Protein AF-A0A7S0D2B6-F1 (afdb_monomer_lite)

Radius of gyration: 22.15 Å; chains: 1; bounding box: 38×83×44 Å

Structure (mmCIF, N/CA/C/O backbone):
data_AF-A0A7S0D2B6-F1
#
_entry.id   AF-A0A7S0D2B6-F1
#
loop_
_atom_site.group_PDB
_atom_site.id
_atom_site.type_symbol
_atom_site.label_atom_id
_atom_site.label_alt_id
_atom_site.label_comp_id
_atom_site.label_asym_id
_atom_site.label_entity_id
_atom_site.label_seq_id
_atom_site.pdbx_PDB_ins_code
_atom_site.Cartn_x
_atom_site.Cartn_y
_atom_site.Cartn_z
_atom_site.occupancy
_atom_site.B_iso_or_equiv
_atom_site.auth_seq_id
_atom_site.auth_comp_id
_atom_site.auth_asym_id
_atom_site.auth_atom_id
_atom_site.pdbx_PDB_model_num
ATOM 1 N N . ALA A 1 1 ? -23.266 71.219 -13.923 1.00 44.94 1 ALA A N 1
ATOM 2 C CA . ALA A 1 1 ? -23.127 70.667 -12.563 1.00 44.94 1 ALA A CA 1
ATOM 3 C C . ALA A 1 1 ? -23.551 69.203 -12.598 1.00 44.94 1 ALA A C 1
ATOM 5 O O . ALA A 1 1 ? -24.739 68.928 -12.658 1.00 44.94 1 ALA A O 1
ATOM 6 N N . HIS A 1 2 ? -22.586 68.285 -12.661 1.00 40.50 2 HIS A N 1
ATOM 7 C CA . HIS A 1 2 ? -22.815 66.839 -12.639 1.00 40.50 2 HIS A CA 1
ATOM 8 C C . HIS A 1 2 ? -21.824 66.219 -11.647 1.00 40.50 2 HIS A C 1
ATOM 10 O O . HIS A 1 2 ? -20.618 66.325 -11.844 1.00 40.50 2 HIS A O 1
ATOM 16 N N . HIS A 1 3 ? -22.340 65.608 -10.579 1.00 41.53 3 HIS A N 1
ATOM 17 C CA . HIS A 1 3 ? -21.617 64.604 -9.794 1.00 41.53 3 HIS A CA 1
ATOM 18 C C . HIS A 1 3 ? -21.575 63.295 -10.596 1.00 41.53 3 HIS A C 1
ATOM 20 O O . HIS A 1 3 ? -22.553 62.985 -11.282 1.00 41.53 3 HIS A O 1
ATOM 26 N N . PRO A 1 4 ? -20.506 62.492 -10.454 1.00 47.06 4 PRO A N 1
ATOM 27 C CA . PRO A 1 4 ? -20.758 61.161 -9.903 1.00 47.06 4 PRO A CA 1
ATOM 28 C C . PRO A 1 4 ? -19.680 60.612 -8.948 1.00 47.06 4 PRO A C 1
ATOM 30 O O . PRO A 1 4 ? -18.497 60.916 -9.042 1.00 47.06 4 PRO A O 1
ATOM 33 N N . LEU A 1 5 ? -20.200 59.781 -8.039 1.00 35.16 5 LEU A N 1
ATOM 34 C CA . LEU A 1 5 ? -19.656 58.613 -7.333 1.00 35.16 5 LEU A CA 1
ATOM 35 C C . LEU A 1 5 ? -18.216 58.619 -6.789 1.00 35.16 5 LEU A C 1
ATOM 37 O O . LEU A 1 5 ? -17.236 58.467 -7.511 1.00 35.16 5 LEU A O 1
ATOM 41 N N . ALA A 1 6 ? -18.138 58.577 -5.457 1.00 43.56 6 ALA A N 1
ATOM 42 C CA . ALA A 1 6 ? -17.013 58.009 -4.731 1.00 43.56 6 ALA A CA 1
ATOM 43 C C . ALA A 1 6 ? -16.882 56.510 -5.063 1.00 43.56 6 ALA A C 1
ATOM 45 O O . ALA A 1 6 ? -17.802 55.730 -4.811 1.00 43.56 6 ALA A O 1
ATOM 46 N N . ALA A 1 7 ? -15.735 56.103 -5.609 1.00 41.72 7 ALA A N 1
ATOM 47 C CA . ALA A 1 7 ? -15.354 54.701 -5.683 1.00 41.72 7 ALA A CA 1
ATOM 48 C C . ALA A 1 7 ? -14.906 54.256 -4.285 1.00 41.72 7 ALA A C 1
ATOM 50 O O . ALA A 1 7 ? -13.828 54.620 -3.813 1.00 41.72 7 ALA A O 1
ATOM 51 N N . ALA A 1 8 ? -15.772 53.507 -3.605 1.00 41.91 8 ALA A N 1
ATOM 52 C CA . ALA A 1 8 ? -15.426 52.824 -2.374 1.00 41.91 8 ALA A CA 1
ATOM 53 C C . ALA A 1 8 ? -14.334 51.789 -2.673 1.00 41.91 8 ALA A C 1
ATOM 55 O O . ALA A 1 8 ? -14.534 50.844 -3.435 1.00 41.91 8 ALA A O 1
ATOM 56 N N . SER A 1 9 ? -13.174 52.003 -2.060 1.00 48.03 9 SER A N 1
ATOM 57 C CA . SER A 1 9 ? -12.140 50.993 -1.901 1.00 48.03 9 SER A CA 1
ATOM 58 C C . SER A 1 9 ? -12.730 49.826 -1.106 1.00 48.03 9 SER A C 1
ATOM 60 O O . SER A 1 9 ? -13.217 50.014 0.008 1.00 48.03 9 SER A O 1
ATOM 62 N N . GLY A 1 10 ? -12.730 48.640 -1.709 1.00 35.38 10 GLY A N 1
ATOM 63 C CA . GLY A 1 10 ? -13.251 47.407 -1.133 1.00 35.38 10 GLY A CA 1
ATOM 64 C C . GLY A 1 10 ? -12.318 46.256 -1.468 1.00 35.38 10 GLY A C 1
ATOM 65 O O . GLY A 1 10 ? -12.546 45.500 -2.407 1.00 35.38 10 GLY A O 1
ATOM 66 N N . THR A 1 11 ? -11.231 46.164 -0.712 1.00 48.47 11 THR A N 1
ATOM 67 C CA . THR A 1 11 ? 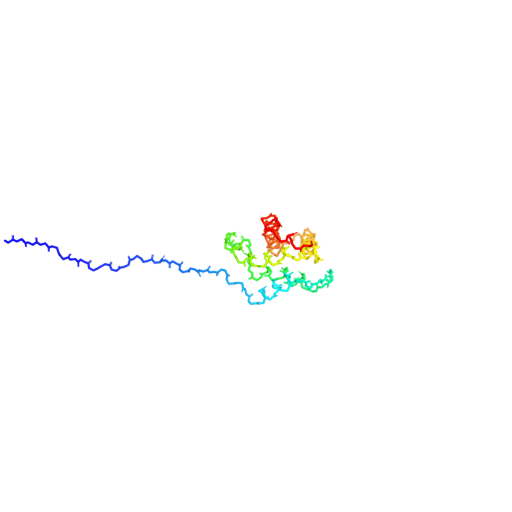-10.444 44.947 -0.529 1.00 48.47 11 THR A CA 1
ATOM 68 C C . THR A 1 11 ? -11.335 43.820 0.009 1.00 48.47 11 THR A C 1
ATOM 70 O O . THR A 1 11 ? -12.217 44.076 0.822 1.00 48.47 11 THR A O 1
ATOM 73 N N . MET A 1 12 ? -10.990 42.580 -0.364 1.00 42.44 12 MET A N 1
ATOM 74 C CA . MET A 1 12 ? -11.424 41.281 0.193 1.00 42.44 12 MET A CA 1
ATOM 75 C C . MET A 1 12 ? -12.437 40.463 -0.628 1.00 42.44 12 MET A C 1
ATOM 77 O O . MET A 1 12 ? -13.647 40.552 -0.470 1.00 42.44 12 MET A O 1
ATOM 81 N N . GLY A 1 13 ? -11.876 39.534 -1.404 1.00 34.03 13 GLY A N 1
ATOM 82 C CA . GLY A 1 13 ? -12.382 38.172 -1.594 1.00 34.03 13 GLY A CA 1
ATOM 83 C C . GLY A 1 13 ? -11.155 37.254 -1.599 1.00 34.03 13 GLY A C 1
ATOM 84 O O . GLY A 1 13 ? -10.516 37.080 -2.626 1.00 34.03 13 GLY A O 1
ATOM 85 N N . ALA A 1 14 ? -10.552 37.001 -0.438 1.00 37.28 14 ALA A N 1
ATOM 86 C CA . ALA A 1 14 ? -10.840 35.837 0.400 1.00 37.28 14 ALA A CA 1
ATOM 87 C C . ALA A 1 14 ? -10.575 34.506 -0.331 1.00 37.28 14 ALA A C 1
ATOM 89 O O . ALA A 1 14 ? -11.463 33.913 -0.931 1.00 37.28 14 ALA A O 1
ATOM 90 N N . GLY A 1 15 ? -9.325 34.044 -0.218 1.00 32.44 15 GLY A N 1
ATOM 91 C CA . GLY A 1 15 ? -9.012 32.622 -0.100 1.00 32.44 15 GLY A CA 1
ATOM 92 C C . GLY A 1 15 ? -9.069 31.786 -1.373 1.00 32.44 15 GLY A C 1
ATOM 93 O O . GLY A 1 15 ? -9.830 30.827 -1.442 1.00 32.44 15 GLY A O 1
ATOM 94 N N . PHE A 1 16 ? -8.158 32.022 -2.320 1.00 33.28 16 PHE A N 1
ATOM 95 C CA . PHE A 1 16 ? -7.618 30.880 -3.060 1.00 33.28 16 PHE A CA 1
ATOM 96 C C . PHE A 1 16 ? -6.794 30.080 -2.042 1.00 33.28 16 PHE A C 1
ATOM 98 O O . PHE A 1 16 ? -5.650 30.430 -1.754 1.00 33.28 16 PHE A O 1
ATOM 105 N N . SER A 1 17 ? -7.416 29.094 -1.385 1.00 38.19 17 SER A N 1
ATOM 106 C CA . SER A 1 17 ? -6.711 28.186 -0.481 1.00 38.19 17 SER A CA 1
ATOM 107 C C . S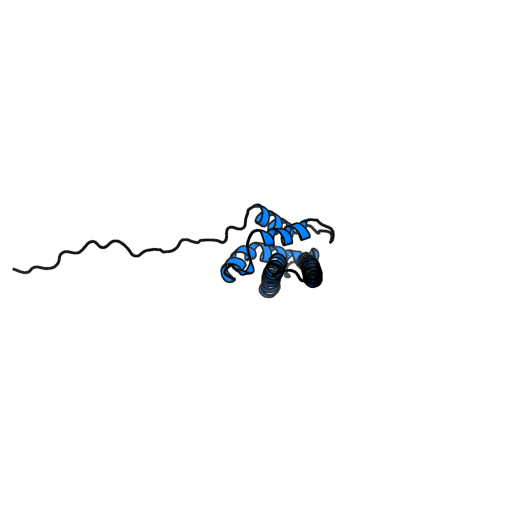ER A 1 17 ? -5.637 27.469 -1.283 1.00 38.19 17 SER A C 1
ATOM 109 O O . SER A 1 17 ? -5.909 26.515 -2.010 1.00 38.19 17 SER A O 1
ATOM 111 N N . SER A 1 18 ? -4.417 27.981 -1.150 1.00 41.31 18 SER A N 1
ATOM 112 C CA . SER A 1 18 ? -3.180 27.318 -1.517 1.00 41.31 18 SER A CA 1
ATOM 113 C C . SER A 1 18 ? -3.250 25.864 -1.058 1.00 41.31 18 SER A C 1
ATOM 115 O O . SER A 1 18 ? -3.373 25.589 0.132 1.00 41.31 18 SER A O 1
ATOM 117 N N . SER A 1 19 ? -3.277 24.953 -2.028 1.00 42.72 19 SER A N 1
ATOM 118 C CA . SER A 1 19 ? -2.441 23.756 -2.069 1.00 42.72 19 SER A CA 1
ATOM 119 C C . SER A 1 19 ? -2.019 23.186 -0.711 1.00 42.72 19 SER A C 1
ATOM 121 O O . SER A 1 19 ? -0.832 23.053 -0.439 1.00 42.72 19 SER A O 1
ATOM 123 N N . GLY A 1 20 ? -2.976 22.790 0.130 1.00 41.28 20 GLY A N 1
ATOM 124 C CA . GLY A 1 20 ? -2.713 21.865 1.230 1.00 41.28 20 GLY A CA 1
ATOM 125 C C . GLY A 1 20 ? -2.465 20.483 0.637 1.00 41.28 20 GLY A C 1
ATOM 126 O O . GLY A 1 20 ? -3.368 19.640 0.635 1.00 41.28 20 GLY A O 1
ATOM 127 N N . GLY A 1 21 ? -1.297 20.298 0.014 1.00 55.25 21 GLY A N 1
ATOM 128 C CA . GLY A 1 21 ? -0.815 18.984 -0.380 1.00 55.25 21 GLY A CA 1
ATOM 129 C C . GLY A 1 21 ? -0.848 18.094 0.853 1.00 55.25 21 GLY A C 1
ATOM 130 O O . GLY A 1 21 ? -0.517 18.545 1.945 1.00 55.25 21 GLY A O 1
ATOM 131 N N . LEU A 1 22 ? -1.322 16.860 0.706 1.00 65.75 22 LEU A N 1
ATOM 132 C CA . LEU A 1 22 ? -1.101 15.876 1.751 1.00 65.75 22 LEU A CA 1
ATOM 133 C C . LEU A 1 22 ? 0.420 15.736 1.886 1.00 65.75 22 LEU A C 1
ATOM 135 O O . LEU A 1 22 ? 1.058 15.193 0.985 1.00 65.75 22 LEU A O 1
ATOM 139 N N . GLU A 1 23 ? 0.993 16.290 2.949 1.00 66.94 23 GLU A N 1
ATOM 140 C CA . GLU A 1 23 ? 2.405 16.108 3.257 1.00 66.94 23 GLU A CA 1
ATOM 141 C C . GLU A 1 23 ? 2.556 14.683 3.775 1.00 66.94 23 GLU A C 1
ATOM 143 O O . GLU A 1 23 ? 2.133 14.355 4.882 1.00 66.94 23 GLU A O 1
ATOM 148 N N . ILE A 1 24 ? 3.076 13.803 2.920 1.00 72.62 24 ILE A N 1
ATOM 149 C CA . ILE A 1 24 ? 3.475 12.467 3.347 1.00 72.62 24 ILE A CA 1
ATOM 150 C C . ILE A 1 24 ? 4.652 12.667 4.311 1.00 72.62 24 ILE A C 1
ATOM 152 O O . ILE A 1 24 ? 5.645 13.270 3.891 1.00 72.62 24 ILE A O 1
ATOM 156 N N . PRO A 1 25 ? 4.576 12.177 5.564 1.00 80.12 25 PRO A N 1
ATOM 157 C CA . PRO A 1 25 ? 5.699 12.250 6.491 1.00 80.12 25 PRO A CA 1
ATOM 158 C C . PRO A 1 25 ? 6.966 11.684 5.846 1.00 80.12 25 PRO A C 1
ATOM 160 O O . PRO A 1 25 ? 6.894 10.675 5.142 1.00 80.12 25 PRO A O 1
ATOM 163 N N . GLU A 1 26 ? 8.123 12.302 6.085 1.00 79.75 26 GLU A N 1
ATOM 164 C CA . GLU A 1 26 ? 9.391 11.917 5.441 1.00 79.75 26 GLU A CA 1
ATOM 165 C C . GLU A 1 26 ? 9.692 10.418 5.600 1.00 79.75 26 GLU A C 1
ATOM 167 O O . GLU A 1 26 ? 10.035 9.733 4.633 1.00 79.75 26 GLU A O 1
ATOM 172 N N . GLU A 1 27 ? 9.451 9.880 6.797 1.00 82.56 27 GLU A N 1
ATOM 173 C CA . GLU A 1 27 ? 9.594 8.457 7.098 1.00 82.56 27 GLU A CA 1
ATOM 174 C C . GLU A 1 27 ? 8.681 7.587 6.221 1.00 82.56 27 GLU A C 1
ATOM 176 O O . GLU A 1 27 ? 9.149 6.645 5.578 1.00 82.56 27 GLU A O 1
ATOM 181 N N . THR A 1 28 ? 7.402 7.954 6.091 1.00 84.62 28 THR A N 1
ATOM 182 C CA . THR A 1 28 ? 6.459 7.265 5.195 1.00 84.62 28 THR A CA 1
ATOM 183 C C . THR A 1 28 ? 6.904 7.380 3.735 1.00 84.62 28 THR A C 1
ATOM 185 O O . THR A 1 28 ? 6.847 6.403 2.990 1.00 84.62 28 THR A O 1
ATOM 188 N N . GLY A 1 29 ? 7.415 8.541 3.319 1.00 85.38 29 GLY A N 1
ATOM 189 C CA . GLY A 1 29 ? 7.966 8.755 1.981 1.00 85.38 29 GLY A CA 1
ATOM 190 C C . GLY A 1 29 ? 9.137 7.817 1.675 1.00 85.38 29 GLY A C 1
ATOM 191 O O . GLY A 1 29 ? 9.178 7.204 0.606 1.00 85.38 29 GLY A O 1
ATOM 192 N N . SER A 1 30 ? 10.047 7.633 2.634 1.00 88.94 30 SER A N 1
ATOM 193 C CA . SER A 1 30 ? 11.183 6.714 2.504 1.00 88.94 30 SER A CA 1
ATOM 194 C C . SER A 1 30 ? 10.740 5.248 2.378 1.00 88.94 30 SER A C 1
ATOM 196 O O . SER A 1 30 ? 11.248 4.510 1.527 1.00 88.94 30 SER A O 1
ATOM 198 N N . LEU A 1 31 ? 9.728 4.840 3.153 1.00 92.12 31 LEU A N 1
ATOM 199 C CA . LEU A 1 31 ? 9.146 3.500 3.092 1.00 92.12 31 LEU A CA 1
ATOM 200 C C . LEU A 1 31 ? 8.482 3.250 1.735 1.00 92.12 31 LEU A C 1
ATOM 202 O O . LEU A 1 31 ? 8.688 2.195 1.133 1.00 92.12 31 LEU A O 1
ATOM 206 N N . LEU A 1 32 ? 7.743 4.231 1.213 1.00 90.88 32 LEU A N 1
ATOM 207 C CA . LEU A 1 32 ? 7.105 4.161 -0.102 1.00 90.88 32 LEU A CA 1
ATOM 208 C C . LEU A 1 32 ? 8.132 4.094 -1.244 1.00 90.88 32 LEU A C 1
ATOM 210 O O . LEU A 1 32 ? 7.967 3.299 -2.170 1.00 90.88 32 LEU A O 1
ATOM 214 N N . ALA A 1 33 ? 9.221 4.862 -1.171 1.00 91.12 33 ALA A N 1
ATOM 215 C CA . ALA A 1 33 ? 10.302 4.792 -2.156 1.00 91.12 33 ALA A CA 1
ATOM 216 C C . ALA A 1 33 ? 10.992 3.417 -2.146 1.00 91.12 33 ALA A C 1
ATOM 218 O O . ALA A 1 33 ? 11.237 2.816 -3.193 1.00 91.12 33 ALA A O 1
ATOM 219 N N . SER A 1 34 ? 11.244 2.882 -0.951 1.00 93.12 34 SER A N 1
ATOM 220 C CA . SER A 1 34 ? 11.800 1.545 -0.746 1.00 93.12 34 SER A CA 1
ATOM 221 C C . SER A 1 34 ? 10.878 0.441 -1.285 1.00 93.12 34 SER A C 1
ATOM 223 O O . SER A 1 34 ? 11.334 -0.487 -1.962 1.00 93.12 34 SER A O 1
ATOM 225 N N . PHE A 1 35 ? 9.571 0.580 -1.053 1.00 93.50 35 PHE A N 1
ATOM 226 C CA . PHE A 1 35 ? 8.520 -0.303 -1.555 1.00 93.50 35 PHE A CA 1
ATOM 227 C C . PHE A 1 35 ? 8.432 -0.333 -3.082 1.00 93.50 35 PHE A C 1
ATOM 229 O O . PHE A 1 35 ? 8.293 -1.404 -3.669 1.00 93.50 35 PHE A O 1
ATOM 236 N N . ALA A 1 36 ? 8.540 0.821 -3.737 1.00 91.81 36 ALA A N 1
ATOM 237 C CA . ALA A 1 36 ? 8.464 0.921 -5.191 1.00 91.81 36 ALA A CA 1
ATOM 238 C C . ALA A 1 36 ? 9.807 0.668 -5.904 1.00 91.81 36 ALA A C 1
ATOM 240 O O . ALA A 1 36 ? 9.878 0.744 -7.131 1.00 91.81 36 ALA A O 1
ATOM 241 N N . SER A 1 37 ? 10.875 0.372 -5.157 1.00 91.31 37 SER A N 1
ATOM 242 C CA . SER A 1 37 ? 12.202 0.129 -5.723 1.00 91.31 37 SER A CA 1
ATOM 243 C C . SER A 1 37 ? 12.268 -1.179 -6.540 1.00 91.31 37 SER A C 1
ATOM 245 O O . SER A 1 37 ? 11.516 -2.123 -6.277 1.00 91.31 37 SER A O 1
ATOM 247 N N . PRO A 1 38 ? 13.199 -1.289 -7.508 1.00 90.69 38 PRO A N 1
ATOM 248 C CA . PRO A 1 38 ? 13.410 -2.517 -8.281 1.00 90.69 38 PRO A CA 1
ATOM 249 C C . PRO A 1 38 ? 14.098 -3.642 -7.486 1.00 90.69 38 PRO A C 1
ATOM 251 O O . PRO A 1 38 ? 14.281 -4.741 -8.017 1.00 90.69 38 PRO A O 1
ATOM 254 N N . ALA A 1 39 ? 14.522 -3.379 -6.245 1.00 91.94 39 ALA A N 1
ATOM 255 C CA . ALA A 1 39 ? 15.197 -4.355 -5.401 1.00 91.94 39 ALA A CA 1
ATOM 256 C C . ALA A 1 39 ? 14.190 -5.387 -4.884 1.00 91.94 39 ALA A C 1
ATOM 258 O O . ALA A 1 39 ? 13.257 -5.043 -4.165 1.00 91.94 39 ALA A O 1
ATOM 259 N N . THR A 1 40 ? 14.385 -6.659 -5.233 1.00 91.00 40 THR A N 1
ATOM 260 C CA . THR A 1 40 ? 13.543 -7.757 -4.744 1.00 91.00 40 THR A CA 1
ATOM 261 C C . THR A 1 40 ? 13.703 -7.928 -3.241 1.00 91.00 40 THR A C 1
ATOM 263 O O . THR A 1 40 ? 14.828 -7.995 -2.744 1.00 91.00 40 THR A O 1
ATOM 266 N N . ARG A 1 41 ? 12.585 -8.071 -2.530 1.00 93.50 41 ARG A N 1
ATOM 267 C CA . ARG A 1 41 ? 12.558 -8.260 -1.077 1.00 93.50 41 ARG A CA 1
ATOM 268 C C . ARG A 1 41 ? 11.919 -9.586 -0.699 1.00 93.50 41 ARG A C 1
ATOM 270 O O . ARG A 1 41 ? 10.970 -10.041 -1.334 1.00 93.50 41 ARG A O 1
ATOM 277 N N . ALA A 1 42 ? 12.435 -10.201 0.360 1.00 94.06 42 ALA A N 1
ATOM 278 C CA . ALA A 1 42 ? 11.869 -11.430 0.898 1.00 94.06 42 ALA A CA 1
ATOM 279 C C . ALA A 1 42 ? 10.518 -11.165 1.581 1.00 94.06 42 ALA A C 1
ATOM 281 O O . ALA A 1 42 ? 10.259 -10.079 2.100 1.00 94.06 42 ALA A O 1
ATOM 282 N N . HIS A 1 43 ? 9.671 -12.191 1.676 1.00 92.00 43 HIS A N 1
ATOM 283 C CA . HIS A 1 43 ? 8.403 -12.095 2.409 1.00 92.00 43 HIS A CA 1
ATOM 284 C C . HIS A 1 43 ? 8.571 -11.732 3.895 1.00 92.00 43 HIS A C 1
ATOM 286 O O . HIS A 1 43 ? 7.643 -11.180 4.482 1.00 92.00 43 HIS A O 1
ATOM 292 N N . SER A 1 44 ? 9.720 -12.048 4.499 1.00 93.88 44 SER A N 1
ATOM 293 C CA . SER A 1 44 ? 10.055 -11.764 5.902 1.00 93.88 44 SER A CA 1
ATOM 294 C C . SER A 1 44 ? 10.699 -10.393 6.128 1.00 93.88 44 SER A C 1
ATOM 296 O O . SER A 1 44 ? 11.094 -10.095 7.250 1.00 93.88 44 SER A O 1
ATOM 298 N N . ASP A 1 45 ? 10.858 -9.583 5.080 1.00 95.62 45 ASP A N 1
ATOM 299 C CA . ASP A 1 45 ? 11.464 -8.255 5.183 1.00 95.62 45 ASP A CA 1
ATOM 300 C C . ASP A 1 45 ? 10.641 -7.345 6.126 1.00 95.62 45 ASP A C 1
ATOM 302 O O . ASP A 1 45 ? 9.412 -7.289 5.996 1.00 95.62 45 ASP A O 1
ATOM 306 N N . PRO A 1 46 ? 11.273 -6.635 7.080 1.00 93.75 46 PRO A N 1
ATOM 307 C CA . PRO A 1 46 ? 10.564 -5.765 8.020 1.00 93.75 46 PRO A CA 1
ATOM 308 C C . PRO A 1 46 ? 9.810 -4.615 7.340 1.00 93.75 46 PRO A C 1
ATOM 310 O O . PRO A 1 46 ? 8.842 -4.115 7.915 1.00 93.75 46 PRO A O 1
ATOM 313 N N . LEU A 1 47 ? 10.180 -4.242 6.107 1.00 94.12 47 LEU A N 1
ATOM 314 C CA . LEU A 1 47 ? 9.513 -3.196 5.329 1.00 94.12 47 LEU A CA 1
ATOM 315 C C . LEU A 1 47 ? 7.989 -3.367 5.301 1.00 94.12 47 LEU A C 1
ATOM 317 O O . LEU A 1 47 ? 7.259 -2.384 5.402 1.00 94.12 47 LEU A O 1
ATOM 321 N N . TRP A 1 48 ? 7.498 -4.603 5.165 1.00 93.31 48 TRP A N 1
ATOM 322 C CA . TRP A 1 48 ? 6.062 -4.868 5.054 1.00 93.31 48 TRP A CA 1
ATOM 323 C C . TRP A 1 48 ? 5.300 -4.459 6.310 1.00 93.31 48 TRP A C 1
ATOM 325 O O . TRP A 1 48 ? 4.215 -3.890 6.219 1.00 93.31 48 TRP A O 1
ATOM 335 N N . ALA A 1 49 ? 5.880 -4.736 7.478 1.00 89.94 49 ALA A N 1
ATOM 336 C CA . ALA A 1 49 ? 5.306 -4.338 8.751 1.00 89.94 49 ALA A CA 1
ATOM 337 C C . ALA A 1 49 ? 5.390 -2.819 8.925 1.00 89.94 49 ALA A C 1
ATOM 339 O O . ALA A 1 49 ? 4.399 -2.209 9.312 1.00 89.94 49 ALA A O 1
ATOM 340 N N . SER A 1 50 ? 6.523 -2.205 8.570 1.00 91.31 50 SER A N 1
ATOM 341 C CA . SER A 1 50 ? 6.716 -0.754 8.663 1.00 91.31 50 SER A CA 1
ATOM 342 C C . SER A 1 50 ? 5.753 0.038 7.771 1.00 91.31 50 SER A C 1
ATOM 344 O O . SER A 1 50 ? 5.178 1.013 8.234 1.00 91.31 50 SER A O 1
ATOM 346 N N . LEU A 1 51 ? 5.497 -0.402 6.533 1.00 89.62 51 LEU A N 1
ATOM 347 C CA . LEU A 1 51 ? 4.504 0.223 5.639 1.00 89.62 51 LEU A CA 1
ATOM 348 C C . LEU A 1 51 ? 3.075 0.150 6.190 1.00 89.62 51 LEU A C 1
ATOM 350 O O . LEU A 1 51 ? 2.276 1.064 6.005 1.00 89.62 51 LEU A O 1
ATOM 354 N N . LEU A 1 52 ? 2.721 -0.964 6.830 1.00 88.25 52 LEU A N 1
ATOM 355 C CA . LEU A 1 52 ? 1.402 -1.112 7.442 1.00 88.25 52 LEU A CA 1
ATOM 356 C C . LEU A 1 52 ? 1.304 -0.334 8.757 1.00 88.25 52 LEU A C 1
ATOM 358 O O . LEU A 1 52 ? 0.228 0.154 9.081 1.00 88.25 52 LEU A O 1
ATOM 362 N N . ALA A 1 53 ? 2.406 -0.200 9.497 1.00 86.06 53 ALA A N 1
ATOM 363 C CA . ALA A 1 53 ? 2.477 0.600 10.714 1.00 86.06 53 ALA A CA 1
ATOM 364 C C . ALA A 1 53 ? 2.423 2.105 10.418 1.00 86.06 53 ALA A C 1
ATOM 366 O O . ALA A 1 53 ? 1.745 2.824 11.136 1.00 86.06 53 ALA A O 1
ATOM 367 N N . SER A 1 54 ? 3.008 2.579 9.311 1.00 83.69 54 SER A N 1
ATOM 368 C CA . SER A 1 54 ? 2.884 3.989 8.901 1.00 83.69 54 SER A CA 1
ATOM 369 C C . SER A 1 54 ? 1.443 4.389 8.556 1.00 83.69 54 SER A C 1
ATOM 371 O O . SER A 1 54 ? 1.135 5.565 8.388 1.00 83.69 54 SER A O 1
ATOM 373 N N . CYS A 1 55 ? 0.536 3.416 8.421 1.00 76.38 55 CYS A N 1
ATOM 374 C CA . CYS A 1 55 ? -0.893 3.677 8.299 1.00 76.38 55 CYS A CA 1
ATOM 375 C C . CYS A 1 55 ? -1.552 4.037 9.646 1.00 76.38 55 CYS A C 1
ATOM 377 O O . CYS A 1 55 ? -2.732 4.373 9.640 1.00 76.38 55 CYS A O 1
ATOM 379 N N . ASP A 1 56 ? -0.855 3.940 10.781 1.00 77.00 56 ASP A N 1
ATOM 380 C CA . ASP A 1 56 ? -1.382 4.310 12.103 1.00 77.00 56 ASP A CA 1
ATOM 381 C C . ASP A 1 56 ? -1.303 5.819 12.362 1.00 77.00 56 ASP A C 1
ATOM 383 O O . ASP A 1 56 ? -2.176 6.369 13.033 1.00 77.00 56 ASP A O 1
ATOM 387 N N . ASP A 1 57 ? -0.292 6.490 11.804 1.00 66.88 57 ASP A N 1
ATOM 388 C CA . ASP A 1 57 ? 0.034 7.886 12.126 1.00 66.88 57 ASP A CA 1
ATOM 389 C C . ASP A 1 57 ? -0.996 8.892 11.589 1.00 66.88 57 ASP A C 1
ATOM 391 O O . ASP A 1 57 ? -1.139 9.998 12.111 1.00 66.88 57 ASP A O 1
ATOM 395 N N . ALA A 1 58 ? -1.757 8.508 10.560 1.00 65.50 58 ALA A N 1
ATOM 396 C CA . ALA A 1 58 ? -2.872 9.287 10.040 1.00 65.50 58 ALA A CA 1
ATOM 397 C C . ALA A 1 58 ? -3.992 8.360 9.540 1.00 65.50 58 ALA A C 1
ATOM 399 O O . ALA A 1 58 ? -3.714 7.406 8.806 1.00 65.50 58 ALA A O 1
ATOM 400 N N . PRO A 1 59 ? -5.273 8.643 9.855 1.00 65.44 59 PRO A N 1
ATOM 401 C CA . PRO A 1 59 ? -6.386 7.892 9.302 1.00 65.44 59 PRO A CA 1
ATOM 402 C C . PRO A 1 59 ? -6.474 8.103 7.789 1.00 65.44 59 PRO A C 1
ATOM 404 O O . PRO A 1 59 ? -7.100 9.045 7.313 1.00 65.44 59 PRO A O 1
ATOM 407 N N . LEU A 1 60 ? -5.861 7.209 7.006 1.00 74.81 60 LEU A N 1
ATOM 408 C CA . LEU A 1 60 ? -5.939 7.242 5.541 1.00 74.81 60 LEU A CA 1
ATOM 409 C C . LEU A 1 60 ? -7.394 7.253 5.056 1.00 74.81 60 LEU A C 1
ATOM 411 O O . LEU A 1 60 ? -7.702 7.882 4.048 1.00 74.81 60 LEU A O 1
ATOM 415 N N . ALA A 1 61 ? -8.296 6.616 5.807 1.00 71.75 61 ALA A N 1
ATOM 416 C CA . ALA A 1 61 ? -9.733 6.623 5.549 1.00 71.75 61 ALA A CA 1
ATOM 417 C C . ALA A 1 61 ? -10.415 7.994 5.716 1.00 71.75 61 ALA A C 1
ATOM 419 O O . ALA A 1 61 ? -11.478 8.206 5.137 1.00 71.75 61 ALA A O 1
ATOM 420 N N . SER A 1 62 ? -9.842 8.922 6.489 1.00 76.88 62 SER A N 1
ATOM 421 C CA . SER A 1 62 ? -10.386 10.279 6.649 1.00 76.88 62 SER A CA 1
ATOM 422 C C . SER A 1 62 ? -9.795 11.287 5.662 1.00 76.88 62 SER A C 1
ATOM 424 O O . SER A 1 62 ? -10.213 12.443 5.642 1.00 76.88 62 SER A O 1
ATOM 426 N N . ILE A 1 63 ? -8.799 10.884 4.869 1.00 80.88 63 ILE A N 1
ATOM 427 C CA . ILE A 1 63 ? -8.195 11.729 3.839 1.00 80.88 63 ILE A CA 1
ATOM 428 C C . ILE A 1 63 ? -9.108 11.731 2.611 1.00 80.88 63 ILE A C 1
ATOM 430 O O . ILE A 1 63 ? -9.623 10.692 2.203 1.00 80.88 63 ILE A O 1
ATOM 434 N N . ASP A 1 64 ? -9.277 12.899 1.983 1.00 83.25 64 ASP A N 1
ATOM 435 C CA . ASP A 1 64 ? -9.960 12.996 0.691 1.00 83.25 64 ASP A CA 1
ATOM 436 C C . ASP A 1 64 ? -9.337 12.007 -0.323 1.00 83.25 64 ASP A C 1
ATOM 438 O O . ASP A 1 64 ? -8.132 12.096 -0.595 1.00 83.25 64 ASP A O 1
ATOM 442 N N . PRO A 1 65 ? -10.125 11.093 -0.923 1.00 81.06 65 PRO A N 1
ATOM 443 C CA . PRO A 1 65 ? -9.589 10.048 -1.792 1.00 81.06 65 PRO A CA 1
ATOM 444 C C . PRO A 1 65 ? -8.775 10.594 -2.967 1.00 81.06 65 PRO A C 1
ATOM 446 O O . PRO A 1 65 ? -7.745 10.028 -3.323 1.00 81.06 65 PRO A O 1
ATOM 449 N N . ARG A 1 66 ? -9.170 11.739 -3.545 1.00 83.00 66 ARG A N 1
ATOM 450 C CA . ARG A 1 66 ? -8.447 12.343 -4.678 1.00 83.00 66 ARG A CA 1
ATOM 451 C C . ARG A 1 66 ? -7.096 12.905 -4.246 1.00 83.00 66 ARG A C 1
ATOM 453 O O . ARG A 1 66 ? -6.138 12.859 -5.019 1.00 83.00 66 ARG A O 1
ATOM 460 N N . ARG A 1 67 ? -7.001 13.452 -3.031 1.00 84.00 67 ARG A N 1
ATOM 461 C CA . ARG A 1 67 ? -5.725 13.893 -2.447 1.00 84.00 67 ARG A CA 1
ATOM 462 C C . ARG A 1 67 ? -4.807 12.713 -2.161 1.00 84.00 67 ARG A C 1
ATOM 464 O O . ARG A 1 67 ? -3.638 12.786 -2.530 1.00 84.00 67 ARG A O 1
ATOM 471 N N . LEU A 1 68 ? -5.335 11.642 -1.570 1.00 83.19 68 LEU A N 1
ATOM 472 C CA . LEU A 1 68 ? -4.572 10.422 -1.308 1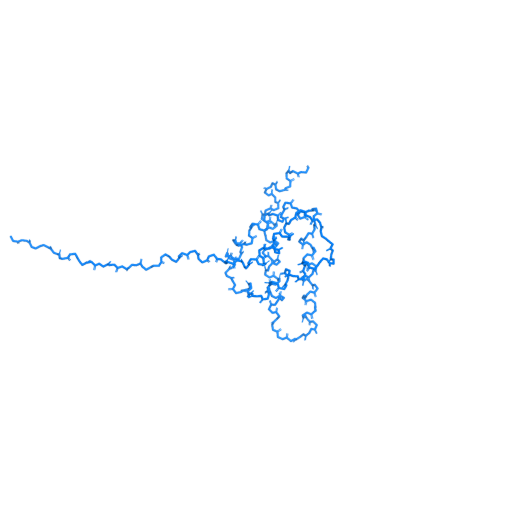.00 83.19 68 LEU A CA 1
ATOM 473 C C . LEU A 1 68 ? -4.033 9.814 -2.609 1.00 83.19 68 LEU A C 1
ATOM 475 O O . LEU A 1 68 ? -2.844 9.528 -2.714 1.00 83.19 68 LEU A O 1
ATOM 479 N N . GLU A 1 69 ? -4.875 9.699 -3.636 1.00 83.69 69 GLU A N 1
ATOM 480 C CA . GLU A 1 69 ? -4.463 9.218 -4.957 1.00 83.69 69 GLU A CA 1
ATOM 481 C C . GLU A 1 69 ? -3.362 10.086 -5.570 1.00 83.69 69 GLU A C 1
ATOM 483 O O . GLU A 1 69 ? -2.374 9.567 -6.086 1.00 83.69 69 GLU A O 1
ATOM 488 N N . ARG A 1 70 ? -3.490 11.416 -5.493 1.00 84.56 70 ARG A N 1
ATOM 489 C CA . ARG A 1 70 ? -2.461 12.330 -6.006 1.00 84.56 70 ARG A CA 1
ATOM 490 C C . ARG A 1 70 ? -1.129 12.155 -5.276 1.00 84.56 70 ARG A C 1
ATOM 492 O O . ARG A 1 70 ? -0.090 12.204 -5.925 1.00 84.56 70 ARG A O 1
ATOM 499 N N . ALA A 1 71 ? -1.170 11.947 -3.962 1.00 83.94 71 ALA A N 1
ATOM 500 C CA . ALA A 1 71 ? 0.016 11.768 -3.136 1.00 83.94 71 ALA A CA 1
ATOM 501 C C . ALA A 1 71 ? 0.709 10.418 -3.396 1.00 83.94 71 ALA A C 1
ATOM 503 O O . ALA A 1 71 ? 1.933 10.358 -3.463 1.00 83.94 71 ALA A O 1
ATOM 504 N N . LEU A 1 72 ? -0.061 9.345 -3.605 1.00 86.19 72 LEU A N 1
ATOM 505 C CA . LEU A 1 72 ? 0.472 8.000 -3.852 1.00 86.19 72 LEU A CA 1
ATOM 506 C C . LEU A 1 72 ? 0.882 7.750 -5.307 1.00 86.19 72 LEU A C 1
ATOM 508 O O . LEU A 1 72 ? 1.668 6.839 -5.568 1.00 86.19 72 LEU A O 1
ATOM 512 N N . ARG A 1 73 ? 0.389 8.552 -6.257 1.00 86.50 73 ARG A N 1
ATOM 513 C CA . ARG A 1 73 ? 0.633 8.377 -7.696 1.00 86.50 73 ARG A CA 1
ATOM 514 C C . ARG A 1 73 ? 2.104 8.133 -8.068 1.00 86.50 73 ARG A C 1
ATOM 516 O O . ARG A 1 73 ? 2.330 7.188 -8.823 1.00 86.50 73 ARG A O 1
ATOM 523 N N . PRO A 1 74 ? 3.106 8.890 -7.573 1.00 86.38 74 PRO A N 1
ATOM 524 C CA . PRO A 1 74 ? 4.509 8.637 -7.915 1.00 86.38 74 PRO A CA 1
ATOM 525 C C . PRO A 1 74 ? 4.968 7.231 -7.505 1.00 86.38 74 PRO A C 1
ATOM 527 O O . PRO A 1 74 ? 5.570 6.516 -8.307 1.00 86.38 74 PRO A O 1
ATOM 530 N N . THR A 1 75 ? 4.614 6.807 -6.288 1.00 88.31 75 THR A N 1
ATOM 531 C CA . THR A 1 75 ? 4.901 5.465 -5.768 1.00 88.31 75 THR A CA 1
ATOM 532 C C . THR A 1 75 ? 4.218 4.396 -6.607 1.00 88.31 75 THR A C 1
ATOM 534 O O . THR A 1 75 ? 4.849 3.411 -6.978 1.00 88.31 75 THR A O 1
ATOM 537 N N . CYS A 1 76 ? 2.945 4.594 -6.950 1.00 87.50 76 CYS A N 1
ATOM 538 C CA . CYS A 1 76 ? 2.193 3.644 -7.760 1.00 87.50 76 CYS A CA 1
ATOM 539 C C . CYS A 1 76 ? 2.795 3.471 -9.159 1.00 87.50 76 CYS A C 1
ATOM 541 O O . CYS A 1 76 ? 2.945 2.344 -9.622 1.00 87.50 76 CYS A O 1
ATOM 543 N N . VAL A 1 77 ? 3.173 4.569 -9.823 1.00 86.19 77 VAL A N 1
ATOM 544 C CA . VAL A 1 77 ? 3.805 4.531 -11.152 1.00 86.19 77 VAL A CA 1
ATOM 545 C C . VAL A 1 77 ? 5.140 3.787 -11.096 1.00 86.19 77 VAL A C 1
ATOM 547 O O . VAL A 1 77 ? 5.402 2.930 -11.939 1.00 86.19 77 VAL A O 1
ATOM 550 N N . ALA A 1 78 ? 5.972 4.069 -10.090 1.00 87.69 78 ALA A N 1
ATOM 551 C CA . ALA A 1 78 ? 7.239 3.366 -9.898 1.00 87.69 78 ALA A CA 1
ATOM 552 C C . ALA A 1 78 ? 7.029 1.871 -9.598 1.00 87.69 78 ALA A C 1
ATOM 554 O O . ALA A 1 78 ? 7.688 1.022 -10.198 1.00 87.69 78 ALA A O 1
ATOM 555 N N . LEU A 1 79 ? 6.050 1.539 -8.751 1.00 87.75 79 LEU A N 1
ATOM 556 C CA . LEU A 1 79 ? 5.682 0.161 -8.448 1.00 87.75 79 LEU A CA 1
ATOM 557 C C . LEU A 1 79 ? 5.254 -0.588 -9.717 1.00 87.75 79 LEU A C 1
ATOM 559 O O . LEU A 1 79 ? 5.730 -1.697 -9.937 1.00 87.75 79 LEU A O 1
ATOM 563 N N . CYS A 1 80 ? 4.423 0.006 -10.584 1.00 86.06 80 CYS A N 1
ATOM 564 C CA . CYS A 1 80 ? 3.948 -0.639 -11.818 1.00 86.06 80 CYS A CA 1
ATOM 565 C C . CYS A 1 80 ? 5.096 -1.122 -12.717 1.00 86.06 80 CYS A C 1
ATOM 567 O O . CYS A 1 80 ? 5.025 -2.228 -13.251 1.00 86.06 80 CYS A O 1
ATOM 569 N N . ARG A 1 81 ? 6.190 -0.354 -12.810 1.00 85.75 81 ARG A N 1
ATOM 570 C CA . ARG A 1 81 ? 7.374 -0.703 -13.619 1.00 85.75 81 ARG A CA 1
ATOM 571 C C . ARG A 1 81 ? 8.092 -1.962 -13.143 1.00 85.75 81 ARG A C 1
ATOM 573 O O . ARG A 1 81 ? 8.743 -2.640 -13.932 1.00 85.75 81 ARG A O 1
ATOM 580 N N . HIS A 1 82 ? 8.023 -2.272 -11.851 1.00 86.06 82 HIS A N 1
ATOM 581 C CA . HIS A 1 82 ? 8.836 -3.333 -11.253 1.00 86.06 82 HIS A CA 1
ATOM 582 C C . HIS A 1 82 ? 8.012 -4.455 -10.619 1.00 86.06 82 HIS A C 1
ATOM 584 O O . HIS A 1 82 ? 8.549 -5.535 -10.380 1.00 86.06 82 HIS A O 1
ATOM 590 N N . ASN A 1 83 ? 6.707 -4.261 -10.414 1.00 84.81 83 ASN A N 1
ATOM 591 C CA . ASN A 1 83 ? 5.856 -5.183 -9.665 1.00 84.81 83 ASN A CA 1
ATOM 592 C C . ASN A 1 83 ? 5.805 -6.594 -10.268 1.00 84.81 83 ASN A C 1
ATOM 594 O O . ASN A 1 83 ? 5.759 -7.564 -9.516 1.00 84.81 83 ASN A O 1
ATOM 598 N N . ARG A 1 84 ? 5.880 -6.734 -11.603 1.00 83.81 84 ARG A N 1
ATOM 599 C CA . ARG A 1 84 ? 5.970 -8.055 -12.260 1.00 83.81 84 ARG A CA 1
ATOM 600 C C . ARG A 1 84 ? 7.199 -8.851 -11.809 1.00 83.81 84 ARG A C 1
ATOM 602 O O . ARG A 1 84 ? 7.112 -10.062 -11.656 1.00 83.81 84 ARG A O 1
ATOM 609 N N . LYS A 1 85 ? 8.328 -8.173 -11.586 1.00 87.62 85 LYS A N 1
ATOM 610 C CA . LYS A 1 85 ? 9.586 -8.790 -11.149 1.00 87.62 85 LYS A CA 1
ATOM 611 C C . LYS A 1 85 ? 9.642 -8.952 -9.634 1.00 87.62 85 LYS A C 1
ATOM 613 O O . LYS A 1 85 ? 10.098 -9.976 -9.140 1.00 87.62 85 LYS A O 1
ATOM 618 N N . THR A 1 86 ? 9.216 -7.933 -8.894 1.00 91.12 86 THR A N 1
ATOM 619 C CA . THR A 1 86 ? 9.419 -7.879 -7.444 1.00 91.12 86 THR A CA 1
ATOM 620 C C . THR A 1 86 ? 8.292 -8.527 -6.648 1.00 91.12 86 THR A C 1
ATOM 622 O O . THR A 1 86 ? 8.500 -8.909 -5.500 1.00 91.12 86 THR A O 1
ATOM 625 N N . SER A 1 87 ? 7.095 -8.663 -7.230 1.00 90.94 87 SER A N 1
ATOM 626 C CA . SER A 1 87 ? 5.884 -9.138 -6.544 1.00 90.94 87 SER A CA 1
ATOM 627 C C . SER A 1 87 ? 5.547 -8.352 -5.266 1.00 90.94 87 SER A C 1
ATOM 629 O O . SER A 1 87 ? 4.860 -8.864 -4.379 1.00 90.94 87 SER A O 1
ATOM 631 N N . HIS A 1 88 ? 6.025 -7.108 -5.146 1.00 93.88 88 HIS A N 1
ATOM 632 C CA . HIS A 1 88 ? 5.875 -6.298 -3.935 1.00 93.88 88 HIS A CA 1
ATOM 633 C C . HIS A 1 88 ? 4.409 -6.032 -3.589 1.00 93.88 88 HIS A C 1
ATOM 635 O O . HIS A 1 88 ? 4.039 -6.149 -2.421 1.00 93.88 88 HIS A O 1
ATOM 641 N N . LEU A 1 89 ? 3.553 -5.755 -4.580 1.00 91.81 89 LEU A N 1
ATOM 642 C CA . LEU A 1 89 ? 2.124 -5.568 -4.333 1.00 91.81 89 LEU A CA 1
ATOM 643 C C . LEU A 1 89 ? 1.485 -6.846 -3.787 1.00 91.81 89 LEU A C 1
ATOM 645 O O . LEU A 1 89 ? 0.799 -6.802 -2.772 1.00 91.81 89 LEU A O 1
ATOM 649 N N . THR A 1 90 ? 1.739 -7.992 -4.420 1.00 92.31 90 THR A N 1
ATOM 650 C CA . THR A 1 90 ? 1.200 -9.284 -3.973 1.00 92.31 90 THR A CA 1
ATOM 651 C C . THR A 1 90 ? 1.645 -9.596 -2.546 1.00 92.31 90 THR A C 1
ATOM 653 O O . THR A 1 90 ? 0.832 -9.991 -1.711 1.00 92.31 90 THR A O 1
ATOM 656 N N . THR A 1 91 ? 2.920 -9.364 -2.234 1.00 94.50 91 THR A N 1
ATOM 657 C CA . THR A 1 91 ? 3.461 -9.564 -0.887 1.00 94.50 91 THR A CA 1
ATOM 658 C C . THR A 1 91 ? 2.813 -8.634 0.136 1.00 94.50 91 THR A C 1
ATOM 660 O O . THR A 1 91 ? 2.411 -9.099 1.203 1.00 94.50 91 THR A O 1
ATOM 663 N N . LEU A 1 92 ? 2.641 -7.351 -0.190 1.00 94.00 92 LEU A N 1
ATOM 664 C CA . LEU A 1 92 ? 1.952 -6.397 0.677 1.00 94.00 92 LEU A CA 1
ATOM 665 C C . LEU A 1 92 ? 0.498 -6.820 0.936 1.00 94.00 92 LEU A C 1
ATOM 667 O O . LEU A 1 92 ? 0.059 -6.821 2.084 1.00 94.00 92 LEU A O 1
ATOM 671 N N . LEU A 1 93 ? -0.234 -7.242 -0.100 1.00 93.75 93 LEU A N 1
ATOM 672 C CA . LEU A 1 93 ? -1.619 -7.711 0.023 1.00 93.75 93 LEU A CA 1
ATOM 673 C C . LEU A 1 93 ? -1.732 -8.948 0.924 1.00 93.75 93 LEU A C 1
ATOM 675 O O . LEU A 1 93 ? -2.675 -9.056 1.708 1.00 93.75 93 LEU A O 1
ATOM 679 N N . LEU A 1 94 ? -0.758 -9.862 0.871 1.00 95.19 94 LEU A N 1
ATOM 680 C CA . LEU A 1 94 ? -0.701 -11.010 1.779 1.00 95.19 94 LEU A CA 1
ATOM 681 C C . LEU A 1 94 ? -0.511 -10.578 3.239 1.00 95.19 94 LEU A C 1
ATOM 683 O O . LEU A 1 94 ? -1.161 -11.132 4.129 1.00 95.19 94 LEU A O 1
ATOM 687 N N . HIS A 1 95 ? 0.349 -9.592 3.500 1.00 94.00 95 HIS A N 1
ATOM 688 C CA . HIS A 1 95 ? 0.544 -9.044 4.846 1.00 94.00 95 HIS A CA 1
ATOM 689 C C . HIS A 1 95 ? -0.685 -8.284 5.347 1.00 94.00 95 HIS A C 1
ATOM 691 O O . HIS A 1 95 ? -1.115 -8.513 6.476 1.00 94.00 95 HIS A O 1
ATOM 697 N N . ALA A 1 96 ? -1.327 -7.484 4.493 1.00 91.75 96 ALA A N 1
ATOM 698 C CA . ALA A 1 96 ? -2.594 -6.831 4.812 1.00 91.75 96 ALA A CA 1
ATOM 699 C C . ALA A 1 96 ? -3.690 -7.863 5.139 1.00 91.75 96 ALA A C 1
ATOM 701 O O . ALA A 1 96 ? -4.391 -7.737 6.139 1.00 91.75 96 ALA A O 1
ATOM 702 N N . ALA A 1 97 ? -3.790 -8.953 4.372 1.00 92.12 97 ALA A N 1
ATOM 703 C CA . ALA A 1 97 ? -4.732 -10.034 4.658 1.00 92.12 97 ALA A CA 1
ATOM 704 C C . ALA A 1 97 ? -4.450 -10.733 6.001 1.00 92.12 97 ALA A C 1
ATOM 706 O O . ALA A 1 97 ? -5.385 -11.104 6.712 1.00 92.12 97 ALA A O 1
ATOM 707 N N . ARG A 1 98 ? -3.176 -10.917 6.376 1.00 91.50 98 ARG A N 1
ATOM 708 C CA . ARG A 1 98 ? -2.799 -11.453 7.698 1.00 91.50 98 ARG A CA 1
ATOM 709 C C . ARG A 1 98 ? -3.203 -10.505 8.825 1.00 91.50 98 ARG A C 1
ATOM 711 O O . ARG A 1 98 ? -3.787 -10.971 9.800 1.00 91.50 98 ARG A O 1
ATOM 718 N N . LEU A 1 99 ? -2.965 -9.203 8.657 1.00 90.25 99 LEU A N 1
ATOM 719 C 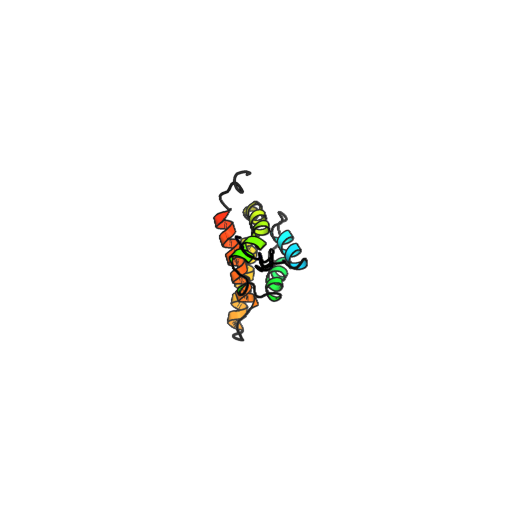CA . LEU A 1 99 ? -3.407 -8.172 9.597 1.00 90.25 99 LEU A CA 1
ATOM 720 C C . LEU A 1 99 ? -4.929 -8.224 9.798 1.00 90.25 99 LEU A C 1
ATOM 722 O O . LEU A 1 99 ? -5.395 -8.286 10.932 1.00 90.25 99 LEU A O 1
ATOM 726 N N . LEU A 1 100 ? -5.702 -8.285 8.709 1.00 89.56 100 LEU A N 1
ATOM 727 C CA . LEU A 1 100 ? -7.165 -8.367 8.763 1.00 89.56 100 LEU A CA 1
ATOM 728 C C . LEU A 1 100 ? -7.664 -9.620 9.498 1.00 89.56 100 LEU A C 1
ATOM 730 O O . LEU A 1 100 ? -8.641 -9.555 10.242 1.00 89.56 100 LEU A O 1
ATOM 734 N N . ARG A 1 101 ? -6.994 -10.766 9.321 1.00 89.69 101 ARG A N 1
ATOM 735 C CA . ARG A 1 101 ? -7.334 -12.003 10.046 1.00 89.69 101 ARG A CA 1
ATOM 736 C C . ARG A 1 101 ? -7.062 -11.892 11.544 1.00 89.69 101 ARG A C 1
ATOM 738 O O . ARG A 1 101 ? -7.889 -12.359 12.319 1.00 89.69 101 ARG A O 1
ATOM 745 N N . ALA A 1 102 ? -5.938 -11.290 11.932 1.00 87.94 102 ALA A N 1
ATOM 746 C CA . ALA A 1 102 ? -5.586 -11.091 13.337 1.00 87.94 102 ALA A CA 1
ATOM 747 C C . ALA A 1 102 ? -6.598 -10.172 14.032 1.00 87.94 102 ALA A C 1
ATOM 749 O O . ALA A 1 102 ? -7.172 -10.533 15.051 1.00 87.94 102 ALA A O 1
ATOM 750 N N . VAL A 1 103 ? -6.908 -9.045 13.397 1.00 85.94 103 VAL A N 1
ATOM 751 C CA . VAL A 1 103 ? -7.921 -8.090 13.850 1.00 85.94 103 VAL A CA 1
ATOM 752 C C . VAL A 1 103 ? -9.300 -8.735 14.025 1.00 85.94 103 VAL A C 1
ATOM 754 O O . VAL A 1 103 ? -9.969 -8.522 15.032 1.00 85.94 103 VAL A O 1
ATOM 757 N N . ARG A 1 104 ? -9.728 -9.572 13.071 1.00 81.00 104 ARG A N 1
ATOM 758 C CA . ARG A 1 104 ? -11.000 -10.305 13.175 1.00 81.00 104 ARG A CA 1
ATOM 759 C C . ARG A 1 104 ? -11.035 -11.245 14.387 1.00 81.00 104 ARG A C 1
ATOM 761 O O . ARG A 1 104 ? -12.111 -11.468 14.937 1.00 81.00 104 ARG A O 1
ATOM 768 N N . ALA A 1 105 ? -9.898 -11.835 14.750 1.00 83.44 105 ALA A N 1
ATOM 769 C CA . ALA A 1 105 ? -9.806 -12.758 15.876 1.00 83.44 105 ALA A CA 1
ATOM 770 C C . ALA A 1 105 ? -9.869 -12.038 17.235 1.00 83.44 105 ALA A C 1
ATOM 772 O O . ALA A 1 105 ? -10.372 -12.625 18.186 1.00 83.44 105 ALA A O 1
ATOM 773 N N . ASP A 1 106 ? -9.403 -10.788 17.304 1.00 80.44 106 ASP A N 1
ATOM 774 C CA . ASP A 1 106 ? -9.257 -10.015 18.549 1.00 80.44 106 ASP A CA 1
ATOM 775 C C . ASP A 1 106 ? -10.563 -9.325 19.011 1.00 80.44 106 ASP A C 1
ATOM 777 O O . ASP A 1 106 ? -10.741 -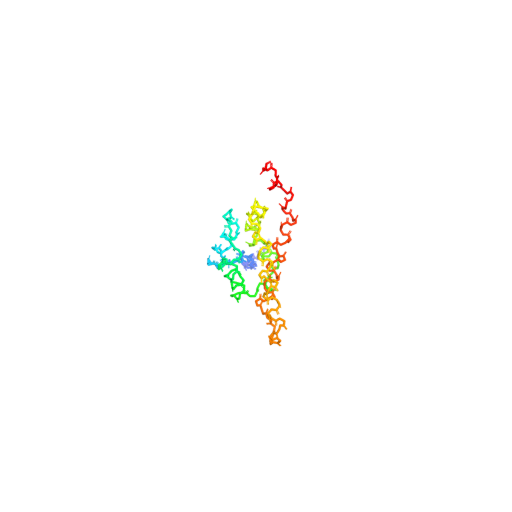9.037 20.188 1.00 80.44 106 ASP A O 1
ATOM 781 N N . GLN A 1 107 ? -11.519 -9.095 18.097 1.00 65.38 107 GLN A N 1
ATOM 782 C CA . GLN A 1 107 ? -12.881 -8.563 18.346 1.00 65.38 107 GLN A CA 1
ATOM 783 C C . GLN A 1 107 ? -13.012 -7.241 19.144 1.00 65.38 107 GLN A C 1
ATOM 785 O O . GLN A 1 107 ? -14.135 -6.835 19.449 1.00 65.38 107 GLN A O 1
ATOM 790 N N . ALA A 1 108 ? -11.927 -6.523 19.435 1.00 59.16 108 ALA A N 1
ATOM 791 C CA . ALA A 1 108 ? -11.959 -5.236 20.129 1.00 59.16 108 ALA A CA 1
ATOM 792 C C . ALA A 1 108 ? -11.844 -4.045 19.158 1.00 59.16 108 ALA A C 1
ATOM 794 O O . ALA A 1 108 ? -10.909 -3.981 18.366 1.00 59.16 108 ALA A O 1
ATOM 795 N N . GLU A 1 109 ? -12.786 -3.098 19.279 1.00 59.62 109 GLU A N 1
ATOM 796 C CA . GLU A 1 109 ? -12.832 -1.772 18.629 1.00 59.62 109 GLU A CA 1
ATOM 797 C C . GLU A 1 109 ? -12.674 -1.741 17.089 1.00 59.62 109 GLU A C 1
ATOM 799 O O . GLU A 1 109 ? -12.435 -2.743 16.417 1.00 59.62 109 GLU A O 1
ATOM 804 N N . THR A 1 110 ? -12.901 -0.570 16.480 1.00 64.81 110 THR A N 1
ATOM 805 C CA . THR A 1 110 ? -12.671 -0.382 15.044 1.00 64.81 110 THR A CA 1
ATOM 806 C C . THR A 1 110 ? -11.161 -0.371 14.789 1.00 64.81 110 THR A C 1
ATOM 808 O O . THR A 1 110 ? -10.459 0.511 15.283 1.00 64.81 110 THR A O 1
ATOM 811 N N . PRO A 1 111 ? -10.632 -1.308 13.996 1.00 80.25 111 PRO A N 1
ATOM 812 C CA . PRO A 1 111 ? -9.200 -1.494 13.837 1.00 80.25 111 PRO A CA 1
ATOM 813 C C . PRO A 1 111 ? -8.661 -0.498 12.802 1.00 80.25 111 PRO A C 1
ATOM 815 O O . PRO A 1 111 ? -8.511 -0.835 11.626 1.00 80.25 111 PRO A O 1
ATOM 818 N N . THR A 1 112 ? -8.380 0.739 13.219 1.00 82.62 112 THR A N 1
ATOM 819 C CA . THR A 1 112 ? -7.933 1.845 12.344 1.00 82.62 112 THR A CA 1
ATOM 820 C C . THR A 1 112 ? -6.826 1.422 11.376 1.00 82.62 112 THR A C 1
ATOM 822 O O . THR A 1 112 ? -6.941 1.664 10.175 1.00 82.62 112 THR A O 1
ATOM 825 N N . ARG A 1 113 ? -5.818 0.679 11.859 1.00 83.50 113 ARG A N 1
ATOM 826 C CA . ARG A 1 113 ? -4.745 0.117 11.023 1.00 83.50 113 ARG A CA 1
ATOM 827 C C . ARG A 1 113 ? -5.268 -0.749 9.882 1.00 83.50 113 ARG A C 1
ATOM 829 O O . ARG A 1 113 ? -4.832 -0.614 8.746 1.00 83.50 113 ARG A O 1
ATOM 836 N N . ALA A 1 114 ? -6.197 -1.657 10.175 1.00 85.56 114 ALA A N 1
ATOM 837 C CA . ALA A 1 114 ? -6.777 -2.550 9.178 1.00 85.56 114 ALA A CA 1
ATOM 838 C C . ALA A 1 114 ? -7.609 -1.781 8.148 1.00 85.56 114 ALA A C 1
ATOM 840 O O . ALA A 1 114 ? -7.511 -2.069 6.956 1.00 85.56 114 ALA A O 1
ATOM 841 N N . VAL A 1 115 ? -8.384 -0.786 8.587 1.00 87.12 115 VAL A N 1
ATOM 842 C CA . VAL A 1 115 ? -9.147 0.082 7.681 1.00 87.12 115 VAL A CA 1
ATOM 843 C C . VAL A 1 115 ? -8.197 0.846 6.755 1.00 87.12 115 VAL A C 1
ATOM 845 O O . VAL A 1 115 ? -8.357 0.807 5.535 1.00 87.12 115 VAL A O 1
ATOM 848 N N . ASN A 1 116 ? -7.159 1.472 7.306 1.00 87.94 116 ASN A N 1
ATOM 849 C CA . ASN A 1 116 ? -6.189 2.233 6.523 1.00 87.94 116 ASN A CA 1
ATOM 850 C C . ASN A 1 116 ? -5.369 1.339 5.587 1.00 87.94 116 ASN A C 1
ATOM 852 O O . ASN A 1 116 ? -5.145 1.714 4.438 1.00 87.94 116 ASN A O 1
ATOM 856 N N . ALA A 1 117 ? -4.998 0.131 6.019 1.00 88.62 117 ALA A N 1
ATOM 857 C CA . ALA A 1 117 ? -4.333 -0.854 5.170 1.00 88.62 117 ALA A CA 1
ATOM 858 C C . ALA A 1 117 ? -5.197 -1.250 3.961 1.00 88.62 117 ALA A C 1
ATOM 860 O O . ALA A 1 117 ? -4.675 -1.396 2.857 1.00 88.62 117 ALA A O 1
ATOM 861 N N . VAL A 1 118 ? -6.518 -1.385 4.139 1.00 89.69 118 VAL A N 1
ATOM 862 C CA . VAL A 1 118 ? -7.452 -1.649 3.032 1.00 89.69 118 VAL A CA 1
ATOM 863 C C . VAL A 1 118 ? -7.540 -0.453 2.087 1.00 89.69 118 VAL A C 1
ATOM 865 O O . VAL A 1 118 ? -7.481 -0.642 0.871 1.00 89.69 118 VAL A O 1
ATOM 868 N N . VAL A 1 119 ? -7.641 0.770 2.614 1.00 89.00 119 VAL A N 1
ATOM 869 C CA . VAL A 1 119 ? -7.661 1.997 1.798 1.00 89.00 119 VAL A CA 1
ATOM 870 C C . VAL A 1 119 ? -6.376 2.116 0.975 1.00 89.00 119 VAL A C 1
ATOM 872 O O . VAL A 1 119 ? -6.433 2.325 -0.238 1.00 89.00 119 VAL A O 1
ATOM 875 N N . PHE A 1 120 ? -5.222 1.897 1.607 1.00 87.69 120 PHE A N 1
ATOM 876 C CA . PHE A 1 120 ? -3.920 1.919 0.949 1.00 87.69 120 PHE A CA 1
ATOM 877 C C . PHE A 1 120 ? -3.814 0.849 -0.145 1.00 87.69 120 PHE A C 1
ATOM 879 O O . PHE A 1 120 ? -3.516 1.167 -1.296 1.00 87.69 120 PHE A O 1
ATOM 886 N N . ALA A 1 121 ? -4.144 -0.406 0.172 1.00 90.00 121 ALA A N 1
ATOM 887 C CA . ALA A 1 121 ? -4.150 -1.504 -0.792 1.00 90.00 121 ALA A CA 1
ATOM 888 C C . ALA A 1 121 ? -5.076 -1.233 -1.988 1.00 90.00 121 ALA A C 1
ATOM 890 O O . ALA A 1 121 ? -4.712 -1.512 -3.130 1.00 90.00 121 ALA A O 1
ATOM 891 N N . THR A 1 122 ? -6.252 -0.654 -1.741 1.00 89.50 122 THR A N 1
ATOM 892 C CA . THR A 1 122 ? -7.220 -0.315 -2.792 1.00 89.50 122 THR A CA 1
ATOM 893 C C . THR A 1 122 ? -6.680 0.775 -3.715 1.00 89.50 122 THR A C 1
ATOM 895 O O . THR A 1 122 ? -6.795 0.649 -4.934 1.00 89.50 122 THR A O 1
ATOM 898 N N . ALA A 1 123 ? -6.032 1.809 -3.168 1.00 87.38 123 ALA A N 1
ATOM 899 C CA . ALA A 1 123 ? -5.405 2.857 -3.973 1.00 87.38 123 ALA A CA 1
ATOM 900 C C . ALA A 1 123 ? -4.297 2.296 -4.885 1.00 87.38 123 ALA A C 1
ATOM 902 O O . ALA A 1 123 ? -4.239 2.643 -6.069 1.00 87.38 123 ALA A O 1
ATOM 903 N N . LEU A 1 124 ? -3.466 1.387 -4.359 1.00 88.19 124 LEU A N 1
ATOM 904 C CA . LEU A 1 124 ? -2.418 0.709 -5.127 1.00 88.19 124 LEU A CA 1
ATOM 905 C C . LEU A 1 124 ? -2.997 -0.186 -6.232 1.00 88.19 124 LEU A C 1
ATOM 907 O O . LEU A 1 124 ? -2.532 -0.134 -7.369 1.00 88.19 124 LEU A O 1
ATOM 911 N N . LEU A 1 125 ? -4.022 -0.985 -5.916 1.00 89.25 125 LEU A N 1
ATOM 912 C CA . LEU A 1 125 ? -4.700 -1.860 -6.879 1.00 89.25 125 LEU A CA 1
ATOM 913 C C . LEU A 1 125 ? -5.340 -1.063 -8.015 1.00 89.25 125 LEU A C 1
ATOM 915 O O . LEU A 1 125 ? -5.153 -1.412 -9.178 1.00 89.25 125 LEU A O 1
ATOM 919 N N . LYS A 1 126 ? -6.040 0.028 -7.685 1.00 87.38 126 LYS A N 1
ATOM 920 C CA . LYS A 1 126 ? -6.608 0.951 -8.672 1.00 87.38 126 LYS A CA 1
ATOM 921 C C . LYS A 1 126 ? -5.530 1.430 -9.644 1.00 87.38 126 LYS A C 1
ATOM 923 O O . LYS A 1 126 ? -5.698 1.299 -10.849 1.00 87.38 126 LYS A O 1
ATOM 928 N N . HIS A 1 127 ? -4.409 1.929 -9.126 1.00 81.31 127 HIS A N 1
ATOM 929 C CA . HIS A 1 127 ? -3.345 2.452 -9.980 1.00 81.31 127 HIS A CA 1
ATOM 930 C C . HIS A 1 127 ? -2.654 1.359 -10.803 1.00 81.31 127 HIS A C 1
ATOM 932 O O . HIS A 1 127 ? -2.266 1.624 -11.933 1.00 81.31 127 HIS A O 1
ATOM 938 N N . LEU A 1 128 ? -2.516 0.135 -10.285 1.00 83.06 128 LEU A N 1
ATOM 939 C CA . LEU A 1 128 ? -1.992 -0.972 -11.087 1.00 83.06 128 LEU A CA 1
ATOM 940 C C . LEU A 1 128 ? -2.892 -1.271 -12.293 1.00 83.06 128 LEU A C 1
ATOM 942 O O . LEU A 1 128 ? -2.380 -1.567 -13.365 1.00 83.06 128 LEU A O 1
ATOM 946 N N . VAL A 1 129 ? -4.214 -1.201 -12.124 1.00 83.00 129 VAL A N 1
ATOM 947 C CA . VAL A 1 129 ? -5.165 -1.389 -13.230 1.00 83.00 129 VAL A CA 1
ATOM 948 C C . VAL A 1 129 ? -5.109 -0.211 -14.204 1.00 83.00 129 VAL A C 1
ATOM 950 O O . VAL A 1 129 ? -5.109 -0.429 -15.408 1.00 83.00 129 VAL A O 1
ATOM 953 N N . GLU A 1 130 ? -5.025 1.021 -13.698 1.00 82.38 130 GLU A N 1
ATOM 954 C CA . GLU A 1 130 ? -4.977 2.230 -14.532 1.00 82.38 130 GLU A CA 1
ATOM 955 C C . GLU A 1 130 ? -3.678 2.356 -15.338 1.00 82.38 130 GLU A C 1
ATOM 957 O O . GLU A 1 130 ? -3.728 2.758 -16.492 1.00 82.38 130 GLU A O 1
ATOM 962 N N . PHE A 1 131 ? -2.527 2.008 -14.753 1.00 72.75 131 PHE A N 1
ATOM 963 C CA . PHE A 1 131 ? -1.202 2.231 -15.354 1.00 72.75 131 PHE A CA 1
ATOM 964 C C . PHE A 1 131 ? -0.471 0.944 -15.735 1.00 72.75 131 PHE A C 1
ATOM 966 O O . PHE A 1 131 ? 0.684 0.997 -16.159 1.00 72.75 131 PHE A O 1
ATOM 973 N N . GLY A 1 132 ? -1.112 -0.214 -15.572 1.00 66.31 132 GLY A N 1
ATOM 974 C CA . GLY A 1 132 ? -0.553 -1.491 -15.998 1.00 66.31 132 GLY A CA 1
ATOM 975 C C . GLY A 1 132 ? -0.263 -1.480 -17.497 1.00 66.31 132 GLY A C 1
ATOM 976 O O . GLY A 1 132 ? 0.854 -1.779 -17.901 1.00 66.31 132 GLY A O 1
ATOM 977 N N . ASP A 1 133 ? -1.223 -1.046 -18.314 1.00 59.03 133 ASP A N 1
ATOM 978 C CA . ASP A 1 133 ? -1.126 -1.130 -19.777 1.00 59.03 133 ASP A CA 1
ATOM 979 C C . ASP A 1 133 ? -0.453 0.076 -20.461 1.00 59.03 133 ASP A C 1
ATOM 981 O O . ASP A 1 133 ? -0.098 -0.020 -21.635 1.00 59.03 133 ASP A O 1
ATOM 985 N N . ASP A 1 134 ? -0.181 1.174 -19.744 1.00 55.38 134 ASP A N 1
ATOM 986 C CA . ASP A 1 134 ? 0.364 2.442 -20.282 1.00 55.38 134 ASP A CA 1
ATOM 987 C C . ASP A 1 134 ? 1.867 2.387 -20.671 1.00 55.38 134 ASP A C 1
ATOM 989 O O . ASP A 1 134 ? 2.611 3.363 -20.572 1.00 55.38 134 ASP A O 1
ATOM 993 N N . GLY A 1 135 ? 2.357 1.235 -21.133 1.00 50.59 135 GLY A N 1
ATOM 994 C CA . GLY A 1 135 ? 3.724 1.072 -21.641 1.00 50.59 135 GLY A CA 1
ATOM 995 C C . GLY A 1 135 ? 4.769 0.675 -20.593 1.00 50.59 135 GLY A C 1
ATOM 996 O O . GLY A 1 135 ? 5.927 0.469 -20.946 1.00 50.59 135 GLY A O 1
ATOM 997 N N . ALA A 1 136 ? 4.385 0.446 -19.331 1.00 48.75 136 ALA A N 1
ATOM 998 C CA . ALA A 1 136 ? 5.266 -0.169 -18.324 1.00 48.75 136 ALA A CA 1
ATOM 999 C C . ALA A 1 136 ? 5.643 -1.630 -18.660 1.00 48.75 136 ALA A C 1
ATOM 1001 O O . ALA A 1 136 ? 6.569 -2.188 -18.075 1.00 48.75 136 ALA A O 1
ATOM 1002 N N . PHE A 1 137 ? 4.936 -2.242 -19.613 1.00 49.34 137 PHE A N 1
ATOM 1003 C CA . PHE A 1 137 ? 5.204 -3.579 -20.144 1.00 49.34 137 PHE A CA 1
ATOM 1004 C C . PHE A 1 137 ? 5.829 -3.581 -21.546 1.00 49.34 137 PHE A C 1
ATOM 1006 O O . PHE A 1 137 ? 5.997 -4.657 -22.111 1.00 49.34 137 PHE A O 1
ATOM 1013 N N . ALA A 1 138 ? 6.144 -2.409 -22.112 1.00 46.28 138 ALA A N 1
ATOM 1014 C CA . ALA A 1 138 ? 6.709 -2.292 -23.459 1.00 46.28 138 ALA A CA 1
ATOM 1015 C C . ALA A 1 138 ? 8.238 -2.483 -23.508 1.00 46.28 138 ALA A C 1
ATOM 1017 O O . ALA A 1 138 ? 8.785 -2.663 -24.591 1.00 46.28 138 ALA A O 1
ATOM 1018 N N . GLU A 1 139 ? 8.921 -2.489 -22.359 1.00 42.81 139 GLU A N 1
ATOM 1019 C CA . GLU A 1 139 ? 10.335 -2.867 -22.248 1.00 42.81 139 GLU A CA 1
ATOM 1020 C C . GLU A 1 139 ? 10.475 -4.187 -21.474 1.00 42.81 139 GLU A C 1
ATOM 1022 O O . GLU A 1 139 ? 10.770 -4.203 -20.277 1.00 42.81 139 GLU A O 1
ATOM 1027 N N . VAL A 1 140 ? 10.235 -5.305 -22.163 1.00 44.47 140 VAL A N 1
ATOM 1028 C CA . VAL A 1 140 ? 10.797 -6.623 -21.819 1.00 44.47 140 VAL A CA 1
ATOM 1029 C C . VAL A 1 140 ? 11.340 -7.253 -23.089 1.00 44.47 140 VAL A C 1
ATOM 1031 O O . VAL A 1 140 ? 10.583 -7.283 -24.083 1.00 44.47 140 VAL A O 1
#

Foldseek 3Di:
DDDDDDDDDDDDDDDPPPDPQVPQPPQLVVLLCVLLDLDADDLPDCSLVSNLVSLVVDQLVPDDLVSVLVVCVVSLLSNLLRCVPRVSLVSSVVSLVVVVVVCVVVPDDDPSSNNSSVSVSVSSVVSNVVCNPVCSPVPD

Organism: Micromonas pusilla (NCBI:txid38833)

Sequence (140 aa):
AHHPLAAASGTMGAGFSSSGGLEIPEETGSLLASFASPATRAHSDPLWASLLASCDDAPLASIDPRRLERALRPTCVALCRHNRKTSHLTTLLLHAARLLRAVRADQAETPTRAVNAVVFATALLKHLV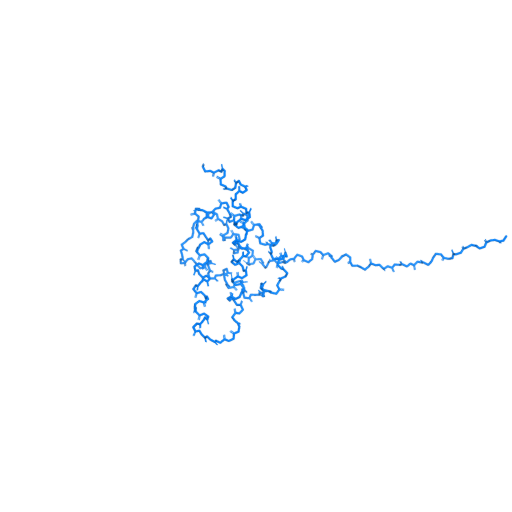EFGDDGAFAEV

pLDDT: mean 76.47, std 18.6, range [32.44, 95.62]

Secondary structure (DSSP, 8-state):
-------------------------HHHHHHHHHHTSSS---TT-THHHHHHHTTSSS-GGGS-HHHHHHHHHHHHHHHHHHHHHH-HHHHHHHHHHHHHHHHHHH--S--HHHHHHHHHHHHHHHHHHHHSSSSTTS--